Protein AF-A0A9X6AE64-F1 (afdb_monomer)

Mean predicted aligned error: 3.91 Å

Solvent-accessible surface area (backbone atoms only — not comparable to full-atom values): 4997 Å² total; per-residue (Å²): 117,41,59,80,87,54,52,80,80,52,70,38,61,82,23,35,31,70,88,42,65,28,62,60,53,59,57,46,54,50,52,56,70,54,75,89,53,103,53,58,70,58,39,43,56,39,27,46,51,47,42,44,34,33,37,44,93,81,44,81,33,64,39,30,68,66,42,46,39,40,53,55,37,40,62,74,74,40,82,91,56,51,68,34,75,74,113

Sequence (87 aa):
MRAPEELNEVDWAALEHAYGPAGDVPEMIRVLYAEESPETERGESVGEELINNLNHQGSLYPATLEAVPFLAHLALHVTWHREALLE

Nearest PDB structures (foldseek):
  3ucs-assembly1_D  TM=5.654E-01  e=5.460E+00  Escherichia coli K-12
  6z5n-assembly1_A  TM=5.558E-01  e=6.941E+00  Homo sapiens

Structure (mmCIF, N/CA/C/O backbone):
data_AF-A0A9X6AE64-F1
#
_entry.id   AF-A0A9X6AE64-F1
#
loop_
_atom_site.group_PDB
_atom_site.id
_atom_site.type_symbol
_atom_site.label_atom_id
_atom_site.label_alt_id
_atom_site.label_comp_id
_atom_site.label_asym_id
_atom_site.label_entity_id
_atom_site.label_seq_id
_atom_site.pdbx_PDB_ins_code
_atom_site.Cartn_x
_atom_site.Cartn_y
_atom_site.Cartn_z
_atom_site.occupancy
_atom_site.B_iso_or_equiv
_atom_site.auth_seq_id
_atom_site.auth_comp_id
_atom_site.auth_asym_id
_atom_site.auth_atom_id
_atom_site.pdbx_PDB_model_num
ATOM 1 N N . MET A 1 1 ? -3.313 -14.003 -3.229 1.00 85.06 1 MET A N 1
ATOM 2 C CA . MET A 1 1 ? -2.532 -12.769 -3.461 1.00 85.06 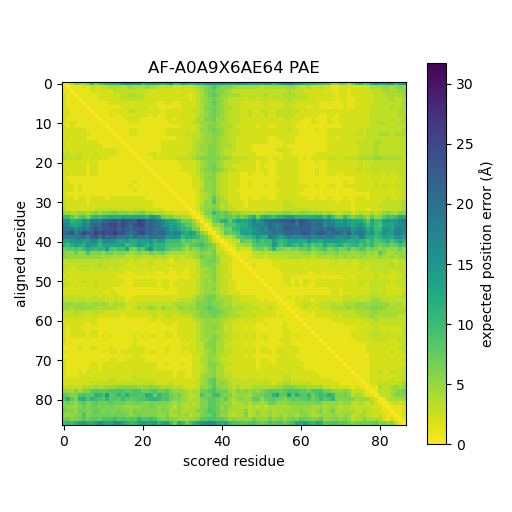1 MET A CA 1
ATOM 3 C C . MET A 1 1 ? -3.306 -11.962 -4.474 1.00 85.06 1 MET A C 1
ATOM 5 O O . MET A 1 1 ? -3.913 -12.598 -5.330 1.00 85.06 1 MET A O 1
ATOM 9 N N . ARG A 1 2 ? -3.347 -10.640 -4.320 1.00 97.00 2 ARG A N 1
ATOM 10 C CA . ARG A 1 2 ? -4.128 -9.754 -5.191 1.00 97.00 2 ARG A CA 1
ATOM 11 C C . ARG A 1 2 ? -3.175 -8.960 -6.068 1.00 97.00 2 ARG A C 1
ATOM 13 O O . ARG A 1 2 ? -2.137 -8.512 -5.580 1.00 97.00 2 ARG A O 1
ATOM 20 N N . ALA A 1 3 ? -3.494 -8.869 -7.347 1.00 95.62 3 ALA A N 1
ATOM 21 C CA . ALA A 1 3 ? -2.683 -8.166 -8.331 1.00 95.62 3 ALA A CA 1
ATOM 22 C C . ALA A 1 3 ? -2.968 -6.646 -8.267 1.00 95.62 3 ALA A C 1
ATOM 24 O O . ALA A 1 3 ? -4.018 -6.250 -7.750 1.00 95.62 3 ALA A O 1
ATOM 25 N N . PRO A 1 4 ? -2.069 -5.763 -8.742 1.00 94.44 4 PRO A N 1
ATOM 26 C CA . PRO A 1 4 ? -2.267 -4.309 -8.657 1.00 94.44 4 PRO A CA 1
ATOM 27 C C . PRO A 1 4 ? -3.530 -3.809 -9.384 1.00 94.44 4 PRO A C 1
ATOM 29 O O . PRO A 1 4 ? -4.058 -2.748 -9.048 1.00 94.44 4 PRO A O 1
ATOM 32 N N . GLU A 1 5 ? -4.068 -4.573 -10.336 1.00 96.50 5 GLU A N 1
ATOM 33 C CA . GLU A 1 5 ? -5.322 -4.272 -11.035 1.00 96.50 5 GLU A CA 1
ATOM 34 C C . GLU A 1 5 ? -6.539 -4.270 -10.091 1.00 96.50 5 GLU A C 1
ATOM 36 O O . GLU A 1 5 ? -7.514 -3.559 -10.340 1.00 96.50 5 GLU A O 1
ATOM 41 N N . GLU A 1 6 ? -6.468 -5.012 -8.983 1.00 97.94 6 GLU A N 1
ATOM 42 C CA . GLU A 1 6 ? -7.541 -5.140 -7.988 1.00 97.94 6 GLU A CA 1
ATOM 43 C C . GLU A 1 6 ? -7.535 -4.004 -6.944 1.00 97.94 6 GLU A C 1
ATOM 45 O O . GLU A 1 6 ? -8.430 -3.929 -6.101 1.00 97.94 6 GLU A O 1
ATOM 50 N N . LEU A 1 7 ? -6.559 -3.082 -6.979 1.00 97.69 7 LEU A N 1
ATOM 51 C CA . LEU A 1 7 ? -6.435 -1.999 -5.987 1.00 97.69 7 LEU A CA 1
ATOM 52 C C . LEU A 1 7 ? -7.691 -1.118 -5.896 1.00 97.69 7 LEU A C 1
ATOM 54 O O . LEU A 1 7 ? -8.004 -0.616 -4.823 1.00 97.69 7 LEU A O 1
ATOM 58 N N . ASN A 1 8 ? -8.423 -0.949 -7.000 1.00 97.19 8 ASN A N 1
ATOM 59 C CA . ASN A 1 8 ? -9.636 -0.123 -7.047 1.00 97.19 8 ASN A CA 1
ATOM 60 C C . ASN A 1 8 ? -10.878 -0.806 -6.445 1.00 97.19 8 ASN A C 1
ATOM 62 O O . ASN A 1 8 ? -11.927 -0.175 -6.344 1.00 97.19 8 ASN A O 1
ATOM 66 N N . GLU A 1 9 ? -10.792 -2.084 -6.076 1.00 98.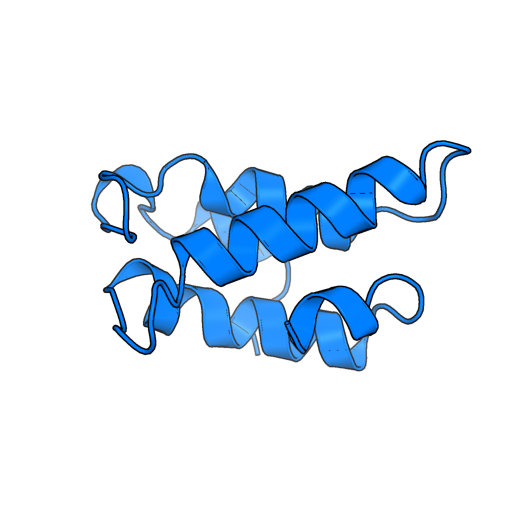06 9 GLU A N 1
ATOM 67 C CA . GLU A 1 9 ? -11.902 -2.811 -5.443 1.00 98.06 9 GLU A CA 1
ATOM 68 C C . GLU A 1 9 ? -11.975 -2.569 -3.927 1.00 98.06 9 GLU A C 1
ATOM 70 O O . GLU A 1 9 ? -12.924 -2.995 -3.272 1.00 98.06 9 GLU A O 1
ATOM 75 N N . VAL A 1 10 ? -10.964 -1.909 -3.362 1.00 98.12 10 VAL A N 1
ATOM 76 C CA . VAL A 1 10 ? -10.884 -1.550 -1.946 1.00 98.12 10 VAL A CA 1
ATOM 77 C C . VAL A 1 10 ? -11.244 -0.076 -1.789 1.00 98.12 10 VAL A C 1
ATOM 79 O O . VAL A 1 10 ? -10.718 0.782 -2.497 1.00 98.12 10 VAL A O 1
ATOM 82 N N . ASP A 1 11 ? -12.106 0.236 -0.822 1.00 98.25 11 ASP A N 1
ATOM 83 C CA . ASP A 1 11 ? -12.388 1.618 -0.429 1.00 98.25 11 ASP A CA 1
ATOM 84 C C . ASP A 1 11 ? -11.302 2.141 0.523 1.00 98.25 11 ASP A C 1
ATOM 86 O O . ASP A 1 11 ? -11.477 2.212 1.738 1.00 98.25 11 ASP A O 1
ATOM 90 N N . TRP A 1 12 ? -10.139 2.472 -0.036 1.00 98.50 12 TRP A N 1
ATOM 91 C CA . TRP A 1 12 ? -8.970 2.908 0.733 1.00 98.50 12 TRP A CA 1
ATOM 92 C C . TRP A 1 12 ? -9.205 4.187 1.535 1.00 98.50 12 TRP A C 1
ATOM 94 O O . TRP A 1 12 ? -8.643 4.348 2.614 1.00 98.50 12 TRP A O 1
ATOM 104 N N . ALA A 1 13 ? -10.067 5.081 1.047 1.00 98.12 13 ALA A N 1
ATOM 105 C CA . ALA A 1 13 ? -10.411 6.312 1.752 1.00 98.12 13 ALA A CA 1
ATOM 106 C C . ALA A 1 13 ? -11.230 6.055 3.032 1.00 98.12 13 ALA A C 1
ATOM 108 O O . ALA A 1 13 ? -11.267 6.918 3.910 1.00 98.12 13 ALA A O 1
ATOM 10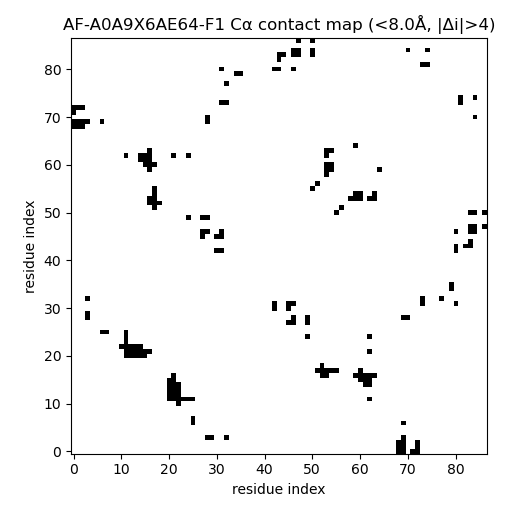9 N N . ALA A 1 14 ? -11.866 4.884 3.151 1.00 98.38 14 ALA A N 1
ATOM 110 C CA . ALA A 1 14 ? -12.534 4.432 4.371 1.00 98.38 14 ALA A CA 1
ATOM 111 C C . ALA A 1 14 ? -11.593 3.700 5.348 1.00 98.38 14 ALA A C 1
ATOM 113 O O . ALA A 1 14 ? -12.005 3.382 6.466 1.00 98.38 14 ALA A O 1
ATOM 114 N N . LEU A 1 15 ? -10.349 3.423 4.945 1.00 98.62 15 LEU A N 1
ATOM 115 C CA . LEU A 1 15 ? -9.316 2.833 5.791 1.00 98.62 15 LEU A CA 1
ATOM 116 C C . LEU A 1 15 ? -8.401 3.923 6.347 1.00 98.62 15 LEU A C 1
ATOM 118 O O . LEU A 1 15 ? -8.231 4.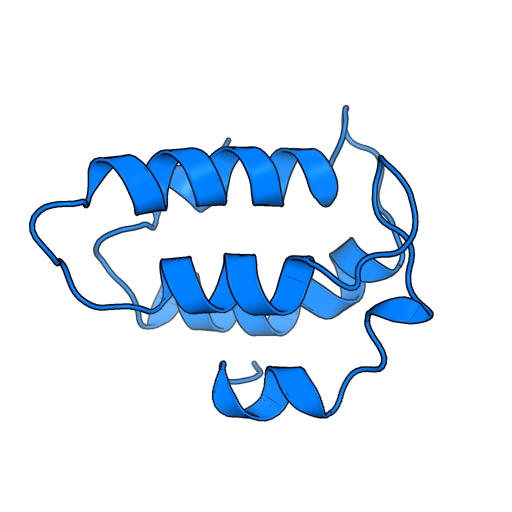981 5.747 1.00 98.62 15 LEU A O 1
ATOM 122 N N . GLU A 1 16 ? -7.769 3.637 7.481 1.00 98.38 16 GLU A N 1
ATOM 123 C CA . GLU A 1 16 ? -6.747 4.506 8.063 1.00 98.38 16 GLU A CA 1
ATOM 124 C C . GLU A 1 16 ? -5.363 3.860 7.952 1.00 98.38 16 GLU A C 1
ATOM 126 O O . GLU A 1 16 ? -5.234 2.631 8.002 1.00 98.38 16 GLU A O 1
ATOM 131 N N . HIS A 1 17 ? -4.344 4.707 7.829 1.00 98.31 17 HIS A N 1
ATOM 132 C CA . HIS A 1 17 ? -2.932 4.418 8.076 1.00 98.31 17 HIS A CA 1
ATOM 133 C C . HIS A 1 17 ? -2.400 5.392 9.149 1.00 98.31 17 HIS A C 1
ATOM 135 O O . HIS A 1 17 ? -3.163 6.155 9.746 1.00 98.31 17 HIS A O 1
ATOM 141 N N . ALA A 1 18 ? -1.090 5.412 9.398 1.00 98.06 18 ALA A N 1
ATOM 142 C CA . ALA A 1 18 ? -0.478 6.192 10.479 1.00 98.06 18 ALA A CA 1
ATOM 143 C C . ALA A 1 18 ? -0.768 7.703 10.514 1.00 98.06 18 ALA A C 1
ATOM 145 O O . ALA A 1 18 ? -0.668 8.311 11.580 1.00 98.06 18 ALA A O 1
ATOM 146 N N . TYR A 1 19 ? -1.126 8.309 9.381 1.00 97.44 19 TYR A N 1
ATOM 147 C CA . TYR A 1 19 ? -1.311 9.755 9.246 1.00 97.44 19 TYR A CA 1
ATOM 148 C C . TYR A 1 19 ? -2.733 10.148 8.818 1.00 97.44 19 TYR A C 1
ATOM 150 O O . TYR A 1 19 ? -2.976 11.325 8.552 1.00 97.44 19 TYR A O 1
ATOM 158 N N . GLY A 1 20 ? -3.682 9.204 8.798 1.00 97.69 20 GLY A N 1
ATOM 159 C CA . GLY A 1 20 ? -5.086 9.471 8.476 1.00 97.69 20 GLY A CA 1
ATOM 160 C C . GLY A 1 20 ? -5.664 8.544 7.401 1.00 97.69 20 GLY A C 1
ATOM 161 O O . GLY A 1 20 ? -5.240 7.390 7.306 1.00 97.69 20 GLY A O 1
ATOM 162 N N . PRO A 1 21 ? -6.663 9.018 6.628 1.00 98.44 21 PRO A N 1
ATOM 163 C CA . PRO A 1 21 ? -7.320 8.229 5.587 1.00 98.44 21 PRO A CA 1
ATOM 164 C C . PRO A 1 21 ? -6.353 7.768 4.495 1.00 98.44 21 PRO A C 1
ATOM 166 O O . PRO A 1 21 ? -5.601 8.579 3.962 1.00 98.44 21 PRO A O 1
ATOM 169 N N . ALA A 1 22 ? -6.443 6.501 4.096 1.00 98.62 22 ALA A N 1
ATOM 170 C CA . ALA A 1 22 ? -5.444 5.836 3.261 1.00 98.62 22 ALA A CA 1
ATOM 171 C C . ALA A 1 22 ? -5.668 5.929 1.746 1.00 98.62 22 ALA A C 1
ATOM 173 O O . ALA A 1 22 ? -5.277 5.037 0.994 1.00 98.62 22 ALA A O 1
ATOM 174 N N . GLY A 1 23 ? -6.312 6.999 1.276 1.00 98.38 23 GLY A N 1
ATOM 175 C CA . GLY A 1 23 ? -6.651 7.172 -0.143 1.00 98.38 23 GLY A CA 1
ATOM 176 C C . GLY A 1 23 ? -5.446 7.303 -1.090 1.00 98.38 23 GLY A C 1
ATOM 177 O O . GLY A 1 23 ? -5.610 7.182 -2.302 1.00 98.38 23 GLY A O 1
ATOM 178 N N . ASP A 1 24 ? -4.257 7.545 -0.550 1.00 97.81 24 ASP A N 1
ATOM 179 C CA . ASP A 1 24 ? -2.964 7.662 -1.230 1.00 97.81 24 ASP A CA 1
ATOM 180 C C . ASP A 1 24 ? -2.268 6.308 -1.470 1.00 97.81 24 ASP A C 1
ATOM 182 O O . ASP A 1 24 ? -1.606 6.127 -2.497 1.00 97.81 24 ASP A O 1
ATOM 186 N N . VAL A 1 25 ? -2.481 5.328 -0.585 1.00 97.94 25 VAL A N 1
ATOM 187 C CA . VAL A 1 25 ? -1.854 3.992 -0.623 1.00 97.94 25 VAL A CA 1
ATOM 188 C C . VAL A 1 25 ? -1.930 3.288 -1.990 1.00 97.94 25 VAL A C 1
ATOM 190 O O . VAL A 1 25 ? -0.918 2.718 -2.410 1.00 97.94 25 VAL A O 1
ATOM 193 N N . PRO A 1 26 ? -3.052 3.308 -2.740 1.00 97.62 26 PRO A N 1
ATOM 194 C CA . PRO A 1 26 ? -3.135 2.614 -4.028 1.00 97.62 26 PRO A CA 1
ATOM 195 C C . PRO A 1 26 ? -2.122 3.122 -5.043 1.00 97.62 26 PRO A C 1
ATOM 197 O O . PRO A 1 26 ? -1.559 2.338 -5.803 1.00 97.62 26 PRO A O 1
ATOM 200 N N . GLU A 1 27 ? -1.896 4.434 -5.068 1.00 94.94 27 GLU A N 1
ATOM 201 C CA . GLU A 1 27 ? -0.968 5.033 -6.017 1.00 94.94 27 GLU A CA 1
ATOM 202 C C . GLU A 1 27 ? 0.476 4.734 -5.626 1.00 94.94 27 GLU A C 1
ATOM 204 O O . GLU A 1 27 ? 1.274 4.371 -6.487 1.00 94.94 27 GLU A O 1
ATOM 209 N N . MET A 1 28 ? 0.787 4.768 -4.327 1.00 94.94 28 MET A N 1
ATOM 210 C CA . MET A 1 28 ? 2.099 4.362 -3.817 1.00 94.94 28 MET A CA 1
ATOM 211 C C . MET A 1 28 ? 2.421 2.915 -4.210 1.00 94.94 28 MET A C 1
ATOM 213 O O . MET A 1 28 ? 3.496 2.644 -4.738 1.00 94.94 28 MET A O 1
ATOM 217 N N . ILE A 1 29 ? 1.464 1.990 -4.051 1.00 94.56 29 ILE A N 1
ATOM 218 C CA . ILE A 1 29 ? 1.642 0.596 -4.479 1.00 94.56 29 ILE A CA 1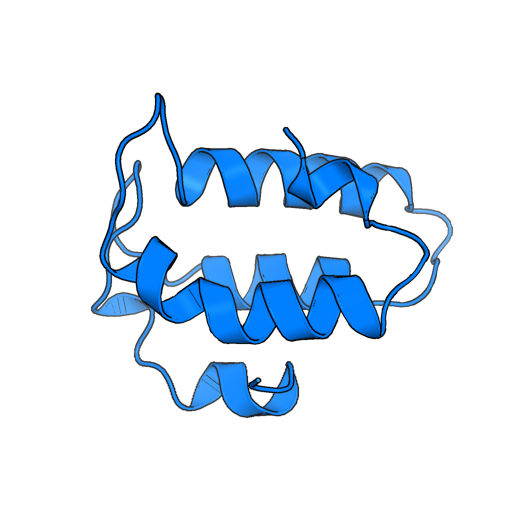
ATOM 219 C C . ILE A 1 29 ? 1.868 0.519 -5.995 1.00 94.56 29 ILE A C 1
ATOM 221 O O . ILE A 1 29 ? 2.770 -0.193 -6.425 1.00 94.56 29 ILE A O 1
ATOM 225 N N . ARG A 1 30 ? 1.104 1.248 -6.822 1.00 92.69 30 ARG A N 1
ATOM 226 C CA . ARG A 1 30 ? 1.292 1.240 -8.289 1.00 92.69 30 ARG A CA 1
ATOM 227 C C . ARG A 1 30 ? 2.669 1.724 -8.718 1.00 92.69 30 ARG A C 1
ATOM 229 O O . ARG A 1 30 ? 3.232 1.136 -9.638 1.00 92.69 30 ARG A O 1
ATOM 236 N N . VAL A 1 31 ? 3.209 2.749 -8.058 1.00 89.94 31 VAL A N 1
ATOM 237 C CA . VAL A 1 31 ? 4.569 3.238 -8.327 1.00 89.94 31 VAL A CA 1
ATOM 238 C C . VAL A 1 31 ? 5.583 2.109 -8.152 1.00 89.94 31 VAL A C 1
ATOM 240 O O . VAL A 1 31 ? 6.433 1.930 -9.017 1.00 89.94 31 VAL A O 1
ATOM 243 N N . LEU A 1 32 ? 5.433 1.280 -7.115 1.00 89.31 32 LEU A N 1
ATOM 244 C CA . LEU A 1 32 ? 6.314 0.131 -6.884 1.00 89.31 32 LEU A CA 1
ATOM 245 C C . LEU A 1 32 ? 6.177 -0.977 -7.942 1.00 89.31 32 LEU A C 1
ATOM 247 O O . LEU A 1 32 ? 7.081 -1.794 -8.078 1.00 89.31 32 LEU A O 1
ATOM 251 N N . TYR A 1 33 ? 5.071 -1.032 -8.690 1.00 88.81 33 TYR A N 1
ATOM 252 C CA . TYR A 1 33 ? 4.888 -1.986 -9.792 1.00 88.81 33 TYR A CA 1
ATOM 253 C C . TYR A 1 33 ? 5.437 -1.504 -11.137 1.00 88.81 33 TYR A C 1
ATOM 255 O O . TYR A 1 33 ? 5.588 -2.321 -12.048 1.00 88.81 33 TYR A O 1
ATOM 263 N N . ALA A 1 34 ? 5.698 -0.207 -11.298 1.00 82.81 34 ALA A N 1
ATOM 264 C CA . ALA A 1 34 ? 6.171 0.338 -12.563 1.00 82.81 34 ALA A CA 1
ATOM 265 C C . ALA A 1 34 ? 7.589 -0.169 -12.887 1.00 82.81 34 ALA A C 1
ATOM 267 O O . ALA A 1 34 ? 8.441 -0.255 -12.005 1.00 82.81 34 ALA A O 1
ATOM 268 N N . GLU A 1 35 ? 7.842 -0.520 -14.154 1.00 71.56 35 GLU A N 1
ATOM 269 C CA . GLU A 1 35 ? 9.194 -0.820 -14.645 1.00 71.56 35 GLU A CA 1
ATOM 270 C C . GLU A 1 35 ? 10.097 0.419 -14.576 1.00 71.56 35 GLU A C 1
ATOM 272 O O . GLU A 1 35 ? 9.625 1.556 -14.631 1.00 71.56 35 GLU A O 1
ATOM 277 N N . GLU A 1 36 ? 11.406 0.174 -14.483 1.00 59.44 36 GLU A N 1
ATOM 278 C CA . GLU A 1 36 ? 12.449 1.188 -14.338 1.00 59.44 36 GLU A CA 1
ATOM 279 C C . GLU A 1 36 ? 12.357 2.285 -15.424 1.00 59.44 36 GLU A C 1
ATOM 281 O O . GLU A 1 36 ? 12.766 2.127 -16.575 1.00 59.44 36 GLU A O 1
ATOM 286 N N . SER A 1 37 ? 11.804 3.434 -15.042 1.00 58.00 37 SER A N 1
ATOM 287 C CA . SER A 1 37 ? 12.085 4.731 -15.660 1.00 58.00 37 SER A CA 1
ATOM 288 C C . SER A 1 37 ? 13.392 5.260 -15.041 1.00 58.00 37 SER A C 1
ATOM 290 O O . SER A 1 37 ? 13.728 4.821 -13.943 1.00 58.00 37 SER A O 1
ATOM 292 N N . PRO A 1 38 ? 14.131 6.218 -15.637 1.00 52.72 38 PRO A N 1
ATOM 293 C CA . PRO A 1 38 ? 15.295 6.883 -15.012 1.00 52.72 38 PRO A CA 1
ATOM 294 C C . PRO A 1 38 ? 15.044 7.592 -13.650 1.00 52.72 38 PRO A C 1
ATOM 296 O O . PRO A 1 38 ? 15.852 8.411 -13.225 1.00 52.72 38 PRO A O 1
ATOM 299 N N . GLU A 1 39 ? 13.949 7.276 -12.959 1.00 52.34 39 GLU A N 1
ATOM 300 C CA . GLU A 1 39 ? 13.535 7.723 -11.631 1.00 52.34 39 GLU A CA 1
ATOM 301 C C . GLU A 1 39 ? 13.497 6.547 -10.623 1.00 52.34 39 GLU A C 1
ATOM 303 O O . GLU A 1 39 ? 12.622 6.520 -9.764 1.00 52.34 39 GLU A O 1
ATOM 308 N N . THR A 1 40 ? 14.397 5.554 -10.694 1.00 57.56 40 THR A N 1
ATOM 309 C CA . THR A 1 40 ? 14.443 4.425 -9.730 1.00 57.56 40 THR A CA 1
ATOM 310 C C . THR A 1 40 ? 14.486 4.901 -8.266 1.00 57.56 40 THR A C 1
ATOM 312 O O . THR A 1 40 ? 13.813 4.332 -7.409 1.00 57.56 40 THR A O 1
ATOM 315 N N . GLU A 1 41 ? 15.155 6.035 -8.016 1.00 63.69 41 GLU A N 1
ATOM 316 C CA . GLU A 1 41 ? 15.194 6.770 -6.735 1.00 63.69 41 GLU A CA 1
ATOM 317 C C . GLU A 1 41 ? 13.793 7.127 -6.194 1.00 63.69 41 GLU A C 1
ATOM 319 O O . GLU A 1 41 ? 13.555 7.138 -4.989 1.00 63.69 41 GLU A O 1
ATOM 324 N N . ARG A 1 42 ? 12.832 7.392 -7.087 1.00 69.50 42 ARG A N 1
ATOM 325 C CA . ARG A 1 42 ? 11.452 7.733 -6.726 1.00 69.50 42 ARG A CA 1
ATOM 326 C C . ARG A 1 42 ? 10.670 6.516 -6.232 1.00 69.50 42 ARG A C 1
ATOM 328 O O . ARG A 1 42 ? 9.774 6.671 -5.409 1.00 69.50 42 ARG A O 1
ATOM 335 N N . GLY A 1 43 ? 10.987 5.321 -6.733 1.00 72.19 43 GLY A N 1
ATOM 336 C CA . GLY A 1 43 ? 10.362 4.076 -6.283 1.00 72.19 43 GLY A CA 1
ATOM 337 C C . GLY A 1 43 ? 10.810 3.685 -4.875 1.00 72.19 43 GLY A C 1
ATOM 338 O O . GLY A 1 43 ? 9.976 3.302 -4.060 1.00 72.19 43 GLY A O 1
ATOM 339 N N . GLU A 1 44 ? 12.098 3.858 -4.564 1.00 80.31 44 GLU A N 1
ATOM 340 C CA . GLU A 1 44 ? 12.645 3.620 -3.220 1.00 80.31 44 GLU A CA 1
ATOM 341 C C . GLU A 1 44 ? 12.014 4.558 -2.185 1.00 80.31 44 GLU A C 1
ATOM 343 O O . GLU A 1 44 ? 11.416 4.079 -1.221 1.00 80.31 44 GLU A O 1
ATOM 348 N N . SER A 1 45 ? 12.004 5.874 -2.443 1.00 86.19 45 SER A N 1
ATOM 349 C CA . SER A 1 45 ? 11.413 6.843 -1.507 1.00 86.19 45 SER A CA 1
ATOM 350 C C . SER A 1 45 ? 9.922 6.599 -1.255 1.00 86.19 45 SER A C 1
ATOM 352 O O . SER A 1 45 ? 9.438 6.764 -0.139 1.00 86.19 45 SER A O 1
ATOM 354 N N . VAL A 1 46 ? 9.176 6.210 -2.298 1.00 90.69 46 VAL A N 1
ATOM 355 C CA . VAL A 1 46 ? 7.743 5.901 -2.173 1.00 90.69 46 VAL A CA 1
ATOM 356 C C . VAL A 1 46 ? 7.525 4.604 -1.397 1.00 90.69 46 VAL A C 1
ATOM 358 O O . VAL A 1 46 ? 6.547 4.500 -0.660 1.00 90.69 46 VAL A O 1
ATOM 361 N N . GLY A 1 47 ? 8.415 3.622 -1.539 1.00 91.44 47 GLY A N 1
ATOM 362 C CA . GLY A 1 47 ? 8.343 2.384 -0.771 1.00 91.44 47 GLY A CA 1
ATOM 363 C C . GLY A 1 47 ? 8.596 2.614 0.717 1.00 91.44 47 GLY A C 1
ATOM 364 O O . GLY A 1 47 ? 7.777 2.186 1.527 1.00 91.44 47 GLY A O 1
ATOM 365 N N . GLU A 1 48 ? 9.633 3.376 1.072 1.00 90.81 48 GLU A N 1
ATOM 366 C CA . GLU A 1 48 ? 9.893 3.787 2.462 1.00 90.81 48 GLU A CA 1
ATOM 367 C C . GLU A 1 48 ? 8.697 4.543 3.063 1.00 90.81 48 GLU A C 1
ATOM 369 O O . GLU A 1 48 ? 8.233 4.233 4.164 1.00 90.81 48 GLU A O 1
ATOM 374 N N . GLU A 1 49 ? 8.145 5.512 2.324 1.00 93.75 49 GLU A N 1
ATOM 375 C CA . GLU A 1 49 ? 6.964 6.264 2.758 1.00 93.75 49 GLU A CA 1
ATOM 376 C C . GLU A 1 49 ? 5.753 5.340 2.948 1.00 93.75 49 GLU A C 1
ATOM 378 O O . GLU A 1 49 ? 5.035 5.448 3.945 1.00 93.75 49 GLU A O 1
ATOM 383 N N . LEU A 1 50 ? 5.550 4.384 2.036 1.00 95.75 50 LEU A N 1
ATOM 384 C CA . LEU A 1 50 ? 4.462 3.416 2.117 1.00 95.75 50 LEU A CA 1
ATOM 385 C C . LEU A 1 50 ? 4.592 2.538 3.362 1.00 95.75 50 LEU A C 1
ATOM 387 O O . LEU A 1 50 ? 3.608 2.382 4.092 1.00 95.75 50 LEU A O 1
ATOM 391 N N . ILE A 1 51 ? 5.769 1.968 3.633 1.00 94.12 51 ILE A N 1
ATOM 392 C CA . ILE A 1 51 ? 5.933 1.131 4.826 1.00 94.12 51 ILE A CA 1
ATOM 393 C C . ILE A 1 51 ? 5.797 1.966 6.093 1.00 94.12 51 ILE A C 1
ATOM 395 O O . ILE A 1 51 ? 5.119 1.537 7.026 1.00 94.12 51 ILE A O 1
ATOM 399 N N . ASN A 1 52 ? 6.309 3.194 6.113 1.00 94.88 52 ASN A N 1
ATOM 400 C CA . ASN A 1 52 ? 6.115 4.088 7.245 1.00 94.88 52 ASN A CA 1
ATOM 401 C C . ASN A 1 52 ? 4.626 4.442 7.466 1.00 94.88 52 ASN A C 1
ATOM 403 O O . ASN A 1 52 ? 4.170 4.472 8.610 1.00 94.88 52 ASN A O 1
ATOM 407 N N . ASN A 1 53 ? 3.835 4.625 6.401 1.00 97.19 53 ASN A N 1
ATOM 408 C CA . ASN A 1 53 ? 2.385 4.825 6.502 1.00 97.19 53 ASN A CA 1
ATOM 409 C C . ASN A 1 53 ? 1.690 3.575 7.068 1.00 97.19 53 ASN A C 1
ATOM 411 O O . ASN A 1 53 ? 0.853 3.686 7.969 1.00 97.19 53 ASN A O 1
ATOM 415 N N . LEU A 1 54 ? 2.039 2.386 6.566 1.00 97.19 54 LEU A N 1
ATOM 416 C CA . LEU A 1 54 ? 1.396 1.119 6.923 1.00 97.19 54 LEU A CA 1
ATOM 417 C C . LEU A 1 54 ? 1.907 0.515 8.242 1.00 97.19 54 LEU A C 1
ATOM 419 O O . LEU A 1 54 ? 1.202 -0.291 8.841 1.00 97.19 54 LEU A O 1
ATOM 423 N N . ASN A 1 55 ? 3.103 0.852 8.711 1.00 95.56 55 ASN A N 1
ATOM 424 C CA . ASN A 1 55 ? 3.715 0.260 9.902 1.00 95.56 55 ASN A CA 1
ATOM 425 C C . ASN A 1 55 ? 4.474 1.298 10.736 1.00 95.56 55 ASN A C 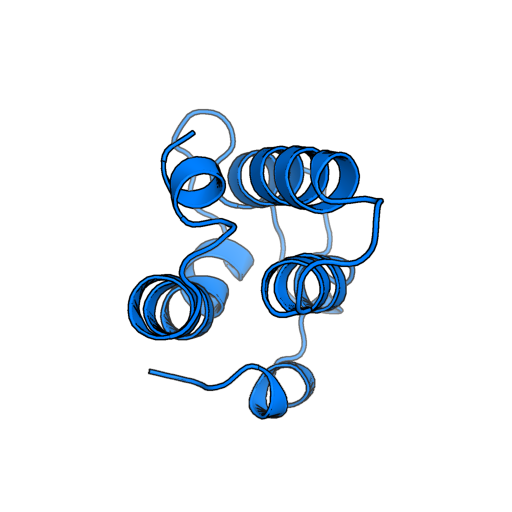1
ATOM 427 O O . ASN A 1 55 ? 5.627 1.106 11.119 1.00 95.56 55 ASN A O 1
ATOM 431 N N . HIS A 1 56 ? 3.838 2.422 11.057 1.00 95.88 56 HIS A N 1
ATOM 432 C CA . HIS A 1 56 ? 4.521 3.425 11.862 1.00 95.88 56 HIS A CA 1
ATOM 433 C C . HIS A 1 56 ? 4.836 2.895 13.268 1.00 95.88 56 HIS A C 1
ATOM 435 O O . HIS A 1 56 ? 3.942 2.604 14.070 1.00 95.88 56 HIS A O 1
ATOM 441 N N . GLN A 1 57 ? 6.132 2.774 13.570 1.00 93.25 57 GLN A N 1
ATOM 442 C CA . GLN A 1 57 ? 6.653 2.343 14.873 1.00 93.25 57 GLN A CA 1
ATOM 443 C C . GLN A 1 57 ? 6.077 0.993 15.348 1.00 93.25 57 GLN A C 1
ATOM 445 O O . GLN A 1 57 ? 5.810 0.804 16.537 1.00 93.25 57 GLN A O 1
ATOM 450 N N . GLY A 1 58 ? 5.855 0.053 14.422 1.00 91.88 58 GLY A N 1
ATOM 451 C CA . GLY A 1 58 ? 5.331 -1.279 14.740 1.00 91.88 58 GLY A CA 1
ATOM 452 C C . GLY A 1 58 ? 3.810 -1.354 14.909 1.00 91.88 58 GLY A C 1
ATOM 453 O O . GLY A 1 58 ? 3.291 -2.429 15.219 1.00 91.88 58 GLY A O 1
ATOM 454 N N . SER A 1 59 ? 3.083 -0.250 14.718 1.00 95.44 59 SER A N 1
ATOM 455 C CA . SER A 1 59 ? 1.616 -0.243 14.771 1.00 95.44 59 SER A CA 1
ATOM 456 C C . SER A 1 59 ? 1.018 -0.740 13.457 1.00 95.44 59 SER A C 1
ATOM 458 O O . SER A 1 59 ? 1.505 -0.400 12.385 1.00 95.44 59 SER A O 1
ATOM 460 N N . LEU A 1 60 ? -0.058 -1.527 13.536 1.00 95.81 60 LEU A N 1
ATOM 461 C CA . LEU A 1 60 ? -0.823 -1.967 12.367 1.00 95.81 60 LEU A CA 1
ATOM 462 C C . LEU A 1 60 ? -2.133 -1.185 12.279 1.00 95.81 60 LEU A C 1
ATOM 464 O O . LEU A 1 60 ? -2.792 -0.944 13.291 1.00 95.81 60 LEU A O 1
ATOM 468 N N . TYR A 1 61 ? -2.528 -0.862 11.057 1.00 97.56 61 TYR A N 1
ATOM 469 C CA . TYR A 1 61 ? -3.721 -0.101 10.716 1.00 97.56 61 TYR A CA 1
ATOM 470 C C . TYR A 1 61 ? -4.626 -0.918 9.777 1.00 97.56 61 TYR A C 1
ATOM 472 O O . TYR A 1 61 ? -4.168 -1.900 9.181 1.00 97.56 61 TYR A O 1
ATOM 480 N N . PRO A 1 62 ? -5.907 -0.543 9.599 1.00 98.44 62 PRO A N 1
ATOM 481 C CA . PRO A 1 62 ? -6.778 -1.199 8.625 1.00 98.44 62 PRO A CA 1
ATOM 482 C C . PRO A 1 62 ? -6.168 -1.253 7.216 1.00 98.44 62 PRO A C 1
ATOM 484 O O . PRO A 1 62 ? -6.209 -2.304 6.576 1.00 98.44 62 PRO A O 1
ATOM 487 N N . ALA A 1 63 ? -5.516 -0.171 6.773 1.00 98.44 63 ALA A N 1
ATOM 488 C CA . ALA A 1 63 ? -4.817 -0.140 5.489 1.00 98.44 63 ALA A CA 1
ATOM 489 C C . ALA A 1 63 ? -3.638 -1.126 5.425 1.00 98.44 63 ALA A C 1
ATOM 491 O O . ALA A 1 63 ? -3.389 -1.704 4.371 1.00 98.44 63 ALA A O 1
ATOM 492 N N . THR A 1 64 ? -2.943 -1.378 6.542 1.00 98.00 64 THR A N 1
ATOM 493 C CA . THR A 1 64 ? -1.849 -2.361 6.605 1.00 98.00 64 THR A CA 1
ATOM 494 C C . THR A 1 64 ? -2.334 -3.741 6.207 1.00 98.00 64 THR A C 1
ATOM 496 O O . THR A 1 64 ? -1.732 -4.385 5.353 1.00 98.00 64 THR A O 1
ATOM 499 N N . LEU A 1 65 ? -3.423 -4.198 6.829 1.00 97.25 65 LEU A N 1
ATOM 500 C CA . LEU A 1 65 ? -3.952 -5.542 6.609 1.00 97.25 65 LEU A CA 1
ATOM 501 C C . LEU A 1 65 ? -4.414 -5.714 5.161 1.00 97.25 65 LEU A C 1
ATOM 503 O O . LEU A 1 65 ? -4.151 -6.749 4.548 1.00 97.25 65 LEU A O 1
ATOM 507 N N . GLU A 1 66 ? -5.044 -4.677 4.614 1.00 98.38 66 GLU A N 1
ATOM 508 C CA . GLU A 1 66 ? -5.558 -4.681 3.248 1.00 98.38 66 GLU A CA 1
ATOM 509 C C . GLU A 1 66 ? -4.441 -4.604 2.191 1.00 98.38 66 GLU A C 1
ATOM 511 O O . GLU A 1 66 ? -4.574 -5.173 1.109 1.00 98.38 66 GLU A O 1
ATOM 516 N N . ALA A 1 67 ? -3.300 -3.981 2.510 1.00 97.62 67 ALA A N 1
ATOM 517 C CA . ALA A 1 67 ? -2.142 -3.896 1.619 1.00 97.62 67 ALA A CA 1
ATOM 518 C C . ALA A 1 67 ? -1.358 -5.215 1.489 1.00 97.62 67 ALA A C 1
ATOM 520 O O . ALA A 1 67 ? -0.785 -5.481 0.429 1.00 97.62 67 ALA A O 1
ATOM 521 N N . VAL A 1 68 ? -1.357 -6.080 2.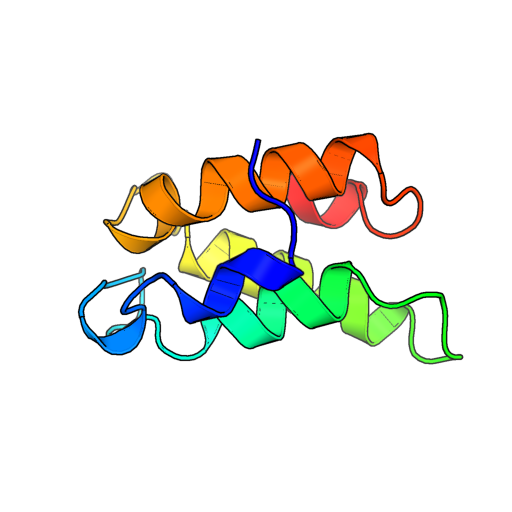515 1.00 96.69 68 VAL A N 1
ATOM 522 C CA . VAL A 1 68 ? -0.604 -7.356 2.531 1.00 96.69 68 VAL A CA 1
ATOM 523 C C . VAL A 1 68 ? -0.740 -8.185 1.242 1.00 96.69 68 VAL A C 1
ATOM 525 O O . VAL A 1 68 ? 0.292 -8.572 0.689 1.00 96.69 68 VAL A O 1
ATOM 528 N N . PRO A 1 69 ? -1.946 -8.498 0.721 1.00 97.31 69 PRO A N 1
ATOM 529 C CA . PRO A 1 69 ? -2.073 -9.322 -0.481 1.00 97.31 69 PRO A CA 1
ATOM 530 C C . PRO A 1 69 ? -1.439 -8.706 -1.736 1.00 97.31 69 PRO A C 1
ATOM 532 O O . PRO A 1 69 ? -1.019 -9.481 -2.601 1.00 97.31 69 PRO A O 1
ATOM 535 N N . PHE A 1 70 ? -1.356 -7.374 -1.821 1.00 96.88 70 PHE A N 1
ATOM 536 C CA . PHE A 1 70 ? -0.730 -6.640 -2.925 1.00 96.88 70 PHE A CA 1
ATOM 537 C C . PHE A 1 70 ? 0.790 -6.557 -2.765 1.00 96.88 70 PHE A C 1
ATOM 539 O O . PHE A 1 70 ? 1.514 -6.762 -3.739 1.00 96.88 70 PHE A O 1
ATOM 546 N N . LEU A 1 71 ? 1.283 -6.330 -1.542 1.00 94.94 71 LEU A N 1
ATOM 547 C CA . LEU A 1 71 ? 2.718 -6.326 -1.230 1.00 94.94 71 LEU A CA 1
ATOM 548 C C . LEU A 1 71 ? 3.335 -7.724 -1.387 1.00 94.94 71 LEU A C 1
ATOM 550 O O . LEU A 1 71 ? 4.439 -7.868 -1.905 1.00 94.94 71 LEU A O 1
ATOM 554 N N . ALA A 1 72 ? 2.598 -8.778 -1.024 1.00 94.94 72 ALA A N 1
ATOM 555 C CA . ALA A 1 72 ? 3.015 -10.157 -1.271 1.00 94.94 72 ALA A CA 1
ATOM 556 C C . ALA A 1 72 ? 3.109 -10.465 -2.774 1.00 94.94 72 ALA A C 1
ATOM 558 O O . ALA A 1 72 ? 4.047 -11.128 -3.218 1.00 94.94 72 ALA A O 1
ATOM 559 N N . HIS A 1 73 ? 2.155 -9.969 -3.570 1.00 95.81 73 HIS A N 1
ATOM 560 C CA . HIS A 1 73 ? 2.221 -10.090 -5.023 1.00 95.81 73 HIS A CA 1
ATOM 561 C C . HIS A 1 73 ? 3.423 -9.312 -5.587 1.00 95.81 73 HIS A C 1
ATOM 563 O O . HIS A 1 73 ? 4.156 -9.861 -6.411 1.00 95.81 73 HIS A O 1
ATOM 569 N N . LEU A 1 74 ? 3.682 -8.100 -5.085 1.00 92.94 74 LEU A N 1
ATOM 570 C CA . LEU A 1 74 ? 4.802 -7.249 -5.491 1.00 92.94 74 LEU A CA 1
ATOM 571 C C . LEU A 1 74 ? 6.135 -7.959 -5.238 1.00 92.94 74 LEU A C 1
ATOM 573 O O . LEU A 1 74 ? 6.922 -8.136 -6.164 1.00 92.94 74 LEU A O 1
ATOM 577 N N . ALA A 1 75 ? 6.345 -8.462 -4.019 1.00 92.12 75 ALA A N 1
ATOM 578 C CA . ALA A 1 75 ? 7.565 -9.164 -3.626 1.00 92.12 75 ALA A CA 1
ATOM 579 C C . ALA A 1 75 ? 7.889 -10.371 -4.528 1.00 92.12 75 ALA A C 1
ATOM 581 O O . ALA A 1 75 ? 9.057 -10.698 -4.746 1.00 92.12 75 ALA A O 1
ATOM 582 N N . LEU A 1 76 ? 6.867 -11.037 -5.072 1.00 92.88 76 LEU A N 1
ATOM 583 C CA . LEU A 1 76 ? 7.042 -12.207 -5.932 1.00 92.88 76 LEU A CA 1
ATOM 584 C C . LEU A 1 76 ? 7.253 -11.861 -7.408 1.00 92.88 76 LEU A C 1
ATOM 586 O O . LEU A 1 76 ? 7.981 -12.591 -8.081 1.00 92.88 76 LEU A O 1
ATOM 590 N N . HIS A 1 77 ? 6.659 -10.773 -7.904 1.00 91.31 77 HIS A N 1
ATOM 591 C CA . HIS A 1 77 ? 6.600 -10.479 -9.344 1.00 91.31 77 HIS A CA 1
ATOM 592 C C . HIS A 1 77 ? 7.460 -9.290 -9.777 1.00 91.31 77 HIS A C 1
ATOM 594 O O . HIS A 1 77 ? 7.830 -9.218 -10.944 1.00 91.31 77 HIS A O 1
ATOM 600 N N . VAL A 1 78 ? 7.828 -8.403 -8.853 1.00 87.56 78 VAL A N 1
ATOM 601 C CA . VAL A 1 78 ? 8.683 -7.242 -9.117 1.00 87.56 78 VAL A CA 1
ATOM 602 C C . VAL A 1 78 ? 10.041 -7.463 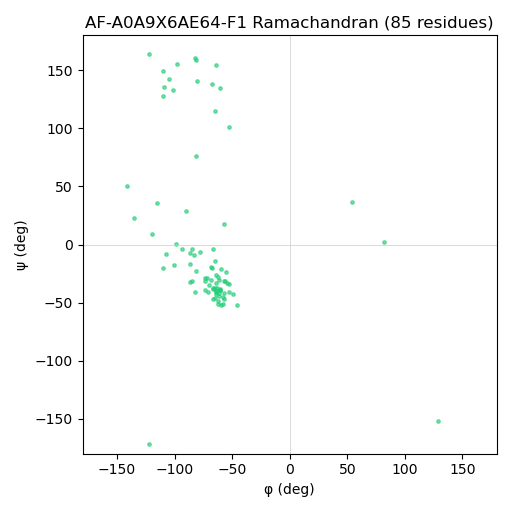-8.462 1.00 87.56 78 VAL A C 1
ATOM 604 O O . VAL A 1 78 ? 10.132 -7.816 -7.283 1.00 87.56 78 VAL A O 1
ATOM 607 N N . THR A 1 79 ? 11.119 -7.319 -9.235 1.00 82.56 79 THR A N 1
ATOM 608 C CA . THR A 1 79 ? 12.489 -7.584 -8.759 1.00 82.56 79 THR A CA 1
ATOM 609 C C . THR A 1 79 ? 13.269 -6.329 -8.391 1.00 82.56 79 THR A C 1
ATOM 611 O O . THR A 1 79 ? 14.260 -6.451 -7.681 1.00 82.56 79 THR A O 1
ATOM 614 N N . TRP A 1 80 ? 12.839 -5.150 -8.842 1.00 77.81 80 TRP A N 1
ATOM 615 C CA . TRP A 1 80 ? 13.612 -3.903 -8.767 1.00 77.81 80 TRP A CA 1
ATOM 616 C C . TRP A 1 80 ? 13.245 -2.974 -7.589 1.00 77.81 80 TRP A C 1
ATOM 618 O O . TRP A 1 80 ? 13.900 -1.959 -7.418 1.00 77.81 80 TRP A O 1
ATOM 628 N N . HIS A 1 81 ? 12.279 -3.344 -6.730 1.00 74.94 81 HIS A N 1
ATOM 629 C CA . HIS A 1 81 ? 11.882 -2.567 -5.531 1.00 74.94 81 HIS A CA 1
ATOM 630 C C . HIS A 1 81 ? 11.694 -3.416 -4.260 1.00 74.94 81 HIS A C 1
ATOM 632 O O . HIS A 1 81 ? 10.967 -3.046 -3.342 1.00 74.94 81 HIS A O 1
ATOM 638 N N . ARG A 1 82 ? 12.312 -4.601 -4.192 1.00 77.62 82 ARG A N 1
ATOM 639 C CA . ARG A 1 82 ? 12.103 -5.519 -3.055 1.00 77.62 82 ARG A CA 1
ATOM 640 C C . ARG A 1 82 ? 12.684 -5.004 -1.744 1.00 77.62 82 ARG A C 1
ATOM 642 O O . ARG A 1 82 ? 12.152 -5.339 -0.693 1.00 77.62 82 ARG A O 1
ATOM 649 N N . GLU A 1 83 ? 13.766 -4.236 -1.810 1.00 79.44 83 GLU A N 1
ATOM 650 C CA . GLU A 1 83 ? 14.438 -3.697 -0.623 1.00 79.44 83 GLU A CA 1
ATOM 651 C C . GLU A 1 83 ? 13.536 -2.714 0.126 1.00 79.44 83 GLU A C 1
ATOM 653 O O . GLU A 1 83 ? 13.424 -2.811 1.342 1.00 79.44 83 GLU A O 1
ATOM 658 N N . ALA A 1 84 ? 12.754 -1.912 -0.599 1.00 76.31 84 ALA A N 1
ATOM 659 C CA . ALA A 1 84 ? 11.805 -0.965 -0.019 1.00 76.31 84 ALA A CA 1
ATOM 660 C C . ALA A 1 84 ? 10.625 -1.620 0.738 1.00 76.31 84 ALA A C 1
ATOM 662 O O . ALA A 1 84 ? 9.796 -0.924 1.310 1.00 76.31 84 ALA A O 1
ATOM 663 N N . LEU A 1 85 ? 10.517 -2.956 0.740 1.00 79.50 85 LEU A N 1
ATOM 664 C CA . LEU A 1 85 ? 9.547 -3.705 1.554 1.00 79.50 85 LEU A CA 1
ATOM 665 C C . LEU A 1 85 ? 10.105 -4.161 2.908 1.00 79.50 85 LEU A C 1
ATOM 667 O O . LEU A 1 85 ? 9.383 -4.810 3.669 1.00 79.50 85 LEU A O 1
ATOM 671 N N . LEU A 1 86 ? 11.391 -3.922 3.168 1.00 78.19 86 LEU A N 1
ATOM 672 C CA . LEU A 1 86 ? 12.104 -4.422 4.345 1.00 78.19 86 LEU A CA 1
ATOM 673 C C . LEU A 1 86 ? 12.412 -3.338 5.385 1.00 78.19 86 LEU A C 1
ATOM 675 O O . LEU A 1 86 ? 12.896 -3.690 6.463 1.00 78.19 86 LEU A O 1
ATOM 679 N N . GLU A 1 87 ? 12.162 -2.072 5.061 1.00 67.69 87 GLU A N 1
ATOM 680 C CA . GLU A 1 87 ? 12.391 -0.913 5.937 1.00 67.69 87 GLU A CA 1
ATOM 681 C C . GLU A 1 87 ? 11.145 -0.552 6.736 1.00 67.69 87 GLU A C 1
ATOM 683 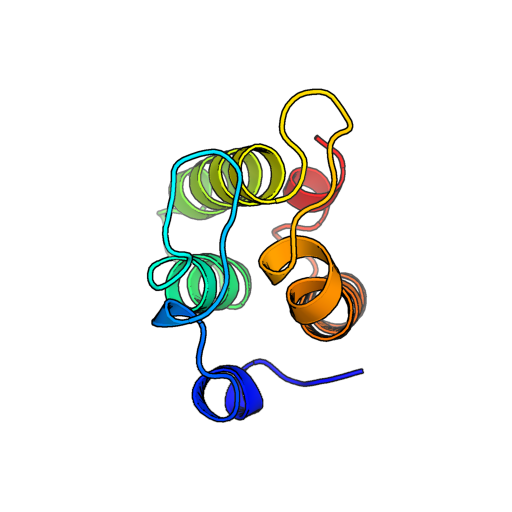O O . GLU A 1 87 ? 11.267 -0.298 7.958 1.00 67.69 87 GLU A O 1
#

Secondary structure (DSSP, 8-state):
---GGGGGGS-GGGSEETTEE-TTHHHHHHHHHS---S-HHHHHHHHHHHHHHHSGGG---HHHHHHHHHHHHHHHH-SSSSGGG--

Radius of gyration: 11.99 Å; Cα contacts (8 Å, |Δi|>4): 106; chains: 1; bounding box: 28×22×30 Å

Foldseek 3Di:
DDELVCLVVDPQQPWAWPPGGRPPLSVLLVLLVDPDDVPLVVNLVSLLVNCCRQQPVNDHIPVVVVCVVSLVVSCVPPDSHNVSPVD

pLDDT: mean 89.73, std 11.76, range [52.34, 98.62]